Protein AF-A0A8B3LGA4-F1 (afdb_monomer_lite)

Sequence (106 aa):
IRTMHLCEVAADFALSVLKPGGHFLAKTFQGGAENELLSMLKKNFRSVHHVKPPASRDESVELYLLAKDFKGREAGPPSGGSERPVDVPKASSARSHSEGPGDADD

pLDDT: mean 78.78, std 17.83, range [45.59, 98.62]

Structure (mmCIF, N/CA/C/O backbone):
data_AF-A0A8B3LGA4-F1
#
_entry.id   AF-A0A8B3LGA4-F1
#
loop_
_atom_site.group_PDB
_atom_site.id
_atom_site.type_symbol
_atom_site.label_atom_id
_atom_site.label_alt_id
_atom_site.label_comp_id
_atom_site.label_asym_id
_atom_site.label_entity_id
_atom_site.label_seq_id
_atom_site.pdbx_PDB_ins_code
_atom_site.Cartn_x
_atom_site.Cartn_y
_atom_site.Cartn_z
_atom_site.occupancy
_atom_site.B_iso_or_equiv
_atom_site.auth_seq_id
_atom_site.auth_comp_id
_atom_site.auth_asym_id
_atom_site.auth_atom_id
_atom_site.pdbx_PDB_model_num
ATOM 1 N N . ILE A 1 1 ? 1.330 7.873 -16.827 1.00 56.59 1 ILE A N 1
ATOM 2 C CA . ILE A 1 1 ? 0.118 8.599 -16.364 1.00 56.59 1 ILE A CA 1
ATOM 3 C C . ILE A 1 1 ? -1.057 7.660 -16.019 1.00 56.59 1 ILE A C 1
ATOM 5 O O . ILE A 1 1 ? -1.786 7.976 -15.098 1.00 56.59 1 ILE A O 1
ATOM 9 N N . ARG A 1 2 ? -1.229 6.470 -16.629 1.00 62.94 2 ARG A N 1
ATOM 10 C CA . ARG A 1 2 ? -2.406 5.606 -16.350 1.00 62.94 2 ARG A CA 1
ATOM 11 C C . ARG A 1 2 ? -2.326 4.713 -15.094 1.00 62.94 2 ARG A C 1
ATOM 13 O O . ARG A 1 2 ? -3.354 4.430 -14.494 1.00 62.94 2 ARG A O 1
ATOM 20 N N . THR A 1 3 ? -1.135 4.264 -14.694 1.00 75.31 3 THR A N 1
ATOM 21 C CA . THR A 1 3 ? -0.988 3.250 -13.626 1.00 75.31 3 THR A CA 1
ATOM 22 C C . THR A 1 3 ? -1.194 3.801 -12.212 1.00 75.31 3 THR A C 1
ATOM 24 O O . THR A 1 3 ? -1.767 3.109 -11.377 1.00 75.31 3 THR A O 1
ATOM 27 N N . MET A 1 4 ? -0.773 5.042 -11.940 1.00 85.38 4 MET A N 1
ATOM 28 C CA . MET A 1 4 ? -0.901 5.634 -10.597 1.00 85.38 4 MET A CA 1
ATOM 29 C C . MET A 1 4 ? -2.353 5.903 -10.220 1.00 85.38 4 MET A C 1
ATOM 31 O O . MET A 1 4 ? -2.779 5.484 -9.150 1.00 85.38 4 MET A O 1
ATOM 35 N N . HIS A 1 5 ? -3.136 6.460 -11.145 1.00 87.31 5 HIS A N 1
ATOM 36 C CA . HIS A 1 5 ? -4.560 6.690 -10.919 1.00 87.31 5 HIS A CA 1
ATOM 37 C C . HIS A 1 5 ? -5.319 5.393 -10.591 1.00 87.31 5 HIS A C 1
ATOM 39 O O . HIS A 1 5 ? -6.176 5.369 -9.716 1.00 87.31 5 HIS A O 1
ATOM 45 N N . LEU A 1 6 ? -4.961 4.275 -11.234 1.00 90.12 6 LEU A N 1
ATOM 46 C CA . LEU A 1 6 ? -5.546 2.976 -10.896 1.00 90.12 6 LEU A CA 1
ATOM 47 C C . LEU A 1 6 ? -5.203 2.546 -9.461 1.00 90.12 6 LEU A C 1
ATOM 49 O O . LEU A 1 6 ? -6.050 1.983 -8.775 1.00 90.12 6 LEU A O 1
ATOM 53 N N . CYS A 1 7 ? -3.978 2.812 -9.004 1.00 91.69 7 CYS A N 1
ATOM 54 C CA . CYS A 1 7 ? -3.560 2.493 -7.640 1.00 91.69 7 CYS A CA 1
ATOM 55 C C . CYS A 1 7 ? -4.274 3.369 -6.601 1.00 91.69 7 CYS A C 1
ATOM 57 O O . CYS A 1 7 ? -4.642 2.858 -5.548 1.00 91.69 7 CYS A O 1
ATOM 59 N N . GLU A 1 8 ? -4.499 4.649 -6.904 1.00 91.81 8 GLU A N 1
ATOM 60 C CA . GLU A 1 8 ? -5.279 5.575 -6.069 1.00 91.81 8 GLU A CA 1
ATOM 61 C C . GLU A 1 8 ? -6.725 5.101 -5.927 1.00 91.81 8 GLU A C 1
ATOM 63 O O . GLU A 1 8 ? -7.177 4.859 -4.812 1.00 91.81 8 GLU A O 1
ATOM 68 N N . VAL A 1 9 ? -7.406 4.839 -7.048 1.00 94.06 9 VAL A N 1
ATOM 69 C CA . VAL A 1 9 ? -8.790 4.338 -7.047 1.00 94.06 9 VAL A CA 1
ATOM 70 C C . VAL A 1 9 ? -8.897 2.997 -6.314 1.00 94.06 9 VAL A C 1
ATOM 72 O O . VAL A 1 9 ? -9.840 2.767 -5.557 1.00 94.06 9 VAL A O 1
ATOM 75 N N . ALA A 1 10 ? -7.923 2.102 -6.499 1.00 95.62 10 ALA A N 1
ATOM 76 C CA . ALA A 1 10 ? -7.889 0.829 -5.786 1.00 95.62 10 ALA A CA 1
ATOM 77 C C . ALA A 1 10 ? -7.678 1.013 -4.274 1.00 95.62 10 ALA A C 1
ATOM 79 O O . ALA A 1 10 ? -8.281 0.287 -3.481 1.00 95.6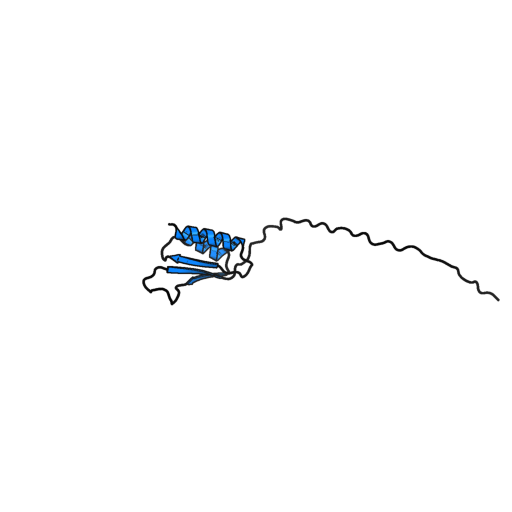2 10 ALA A O 1
ATOM 80 N N . ALA A 1 11 ? -6.844 1.972 -3.866 1.00 95.75 11 ALA A N 1
ATOM 81 C CA . ALA A 1 11 ? -6.626 2.280 -2.461 1.00 95.75 11 ALA A CA 1
ATOM 82 C C . ALA A 1 11 ? -7.874 2.915 -1.829 1.00 95.75 11 ALA A C 1
ATOM 84 O O . ALA A 1 11 ? -8.283 2.464 -0.762 1.00 95.75 11 ALA A O 1
ATOM 85 N N . ASP A 1 12 ? -8.538 3.857 -2.502 1.00 95.69 12 ASP A N 1
ATOM 86 C CA . ASP A 1 12 ? -9.816 4.430 -2.052 1.00 95.69 12 ASP A CA 1
ATOM 87 C C . ASP A 1 12 ? -10.881 3.348 -1.859 1.00 95.69 12 ASP A C 1
ATOM 89 O O . ASP A 1 12 ? -11.550 3.281 -0.822 1.00 95.69 12 ASP A O 1
ATOM 93 N N . PHE A 1 13 ? -10.990 2.432 -2.826 1.00 97.00 13 PHE A N 1
ATOM 94 C CA . PHE A 1 13 ? -11.875 1.284 -2.702 1.00 97.00 13 PHE A CA 1
ATOM 95 C C . PHE A 1 13 ? -11.514 0.436 -1.479 1.00 97.00 13 PHE A C 1
ATOM 97 O O . PHE A 1 13 ? -12.393 0.131 -0.671 1.00 97.00 13 PHE A O 1
ATOM 104 N N . ALA A 1 14 ? -10.231 0.115 -1.285 1.00 97.56 14 ALA A N 1
ATOM 105 C CA . ALA A 1 14 ? -9.765 -0.660 -0.140 1.00 97.56 14 ALA A CA 1
ATOM 106 C C . ALA A 1 14 ? -10.124 0.004 1.201 1.00 97.56 14 ALA A C 1
ATOM 108 O O . ALA A 1 14 ? -10.603 -0.682 2.103 1.00 97.56 14 ALA A O 1
ATOM 109 N N . LEU A 1 15 ? -9.981 1.327 1.328 1.00 96.25 15 LEU A N 1
ATOM 110 C CA . LEU A 1 15 ? -10.379 2.067 2.534 1.00 96.25 15 LEU A CA 1
ATOM 111 C C . LEU A 1 15 ? -11.888 1.981 2.822 1.00 96.25 15 LEU A C 1
ATOM 113 O O . LEU A 1 15 ? -12.299 2.054 3.982 1.00 96.25 15 LEU A O 1
ATOM 117 N N . SER A 1 16 ? -12.714 1.806 1.787 1.00 96.12 16 SER A N 1
ATOM 118 C CA . SER A 1 16 ? -14.168 1.683 1.933 1.00 96.12 16 SER A CA 1
ATOM 119 C C . SER A 1 16 ? -14.635 0.276 2.332 1.00 96.12 16 SER A C 1
ATOM 121 O O . SER A 1 16 ? -15.661 0.149 3.005 1.00 96.12 16 SER A O 1
ATOM 123 N N . VAL A 1 17 ? -13.884 -0.772 1.962 1.00 96.75 17 VAL A N 1
ATOM 124 C CA . VAL A 1 17 ? -14.317 -2.177 2.115 1.00 96.75 17 VAL A CA 1
ATOM 125 C C . VAL A 1 17 ? -13.508 -3.002 3.112 1.00 96.75 17 VAL A C 1
ATOM 127 O O . VAL A 1 17 ? -14.005 -4.019 3.600 1.00 96.75 17 VAL A O 1
ATOM 130 N N . LEU A 1 18 ? -12.267 -2.615 3.422 1.00 97.75 18 LEU A N 1
ATOM 131 C CA . LEU A 1 18 ? -11.437 -3.383 4.344 1.00 97.75 18 LEU A CA 1
ATOM 132 C C . LEU A 1 18 ? -12.005 -3.325 5.765 1.00 97.75 18 LEU A C 1
ATOM 134 O O . LEU A 1 18 ? -12.333 -2.269 6.307 1.00 97.75 18 LEU A O 1
ATOM 138 N N . LYS A 1 19 ? -12.052 -4.491 6.411 1.00 97.38 19 LYS A N 1
ATOM 139 C CA . LYS A 1 19 ? -12.230 -4.577 7.863 1.00 97.38 19 LYS A CA 1
ATOM 140 C C . LYS A 1 19 ? -10.948 -4.106 8.566 1.00 97.38 19 LYS A C 1
ATOM 142 O O . LYS A 1 19 ? -9.865 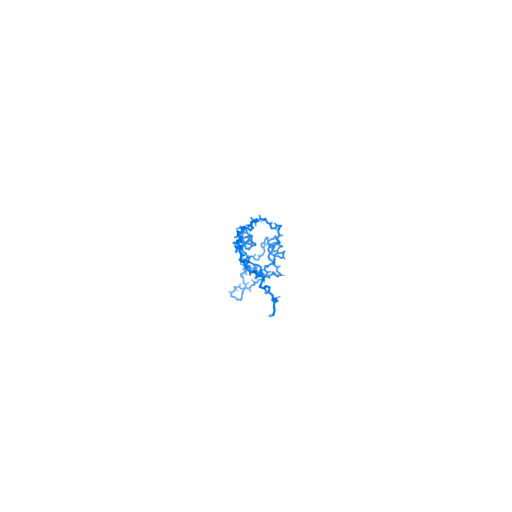-4.245 7.985 1.00 97.38 19 LYS A O 1
ATOM 147 N N . PRO A 1 20 ? -11.030 -3.592 9.809 1.00 97.88 20 PRO A N 1
ATOM 148 C CA . PRO A 1 20 ? -9.840 -3.341 10.618 1.00 97.88 20 PRO A CA 1
ATOM 149 C C . PRO A 1 20 ? -8.922 -4.573 10.652 1.00 97.88 20 PRO A C 1
ATOM 151 O O . PRO A 1 20 ? -9.397 -5.702 10.764 1.00 97.88 20 PRO A O 1
ATOM 154 N N . GLY A 1 21 ? -7.615 -4.358 10.507 1.00 97.81 21 GLY A N 1
ATOM 155 C CA . GLY A 1 21 ? -6.607 -5.411 10.341 1.00 97.81 21 GLY A CA 1
ATOM 156 C C . GLY A 1 21 ? -6.380 -5.867 8.893 1.00 97.81 21 GLY A C 1
ATOM 157 O O . GLY A 1 21 ? -5.398 -6.550 8.632 1.00 97.81 21 GLY A O 1
ATOM 158 N N . GLY A 1 22 ? -7.217 -5.457 7.934 1.00 98.25 22 GLY A N 1
ATOM 159 C CA . GLY A 1 22 ? -7.056 -5.788 6.514 1.00 98.25 22 GLY A CA 1
ATOM 160 C C . GLY A 1 22 ? -5.770 -5.240 5.882 1.00 98.25 22 GLY A C 1
ATOM 161 O O . GLY A 1 22 ? -5.089 -4.386 6.455 1.00 98.25 22 GLY A O 1
ATOM 162 N N . HIS A 1 23 ? -5.408 -5.730 4.697 1.00 98.50 23 HIS A N 1
ATOM 163 C CA . HIS A 1 23 ? -4.182 -5.338 3.988 1.00 98.50 23 HIS A CA 1
ATOM 164 C C . HIS A 1 23 ? -4.487 -4.906 2.555 1.00 98.50 23 HIS A C 1
ATOM 166 O O . HIS A 1 23 ? -5.450 -5.375 1.951 1.00 98.50 23 HIS A O 1
ATOM 172 N N . PHE A 1 24 ? -3.635 -4.041 2.012 1.00 98.06 24 PHE A N 1
ATOM 173 C CA . PHE A 1 24 ? -3.684 -3.595 0.625 1.00 98.06 24 PHE A CA 1
ATOM 174 C C . PHE A 1 24 ? -2.315 -3.785 -0.031 1.00 98.06 24 PHE A C 1
ATOM 176 O O . PHE A 1 24 ? -1.284 -3.463 0.560 1.00 98.06 24 PHE A O 1
ATOM 183 N N . LEU A 1 25 ? -2.308 -4.315 -1.252 1.00 96.69 25 LEU A N 1
ATOM 184 C CA . LEU A 1 25 ? -1.106 -4.528 -2.050 1.00 96.69 25 LEU A CA 1
ATOM 185 C C . LEU A 1 25 ? -1.377 -4.054 -3.477 1.00 96.69 25 LEU A C 1
ATOM 187 O O . LEU A 1 25 ? -2.309 -4.539 -4.114 1.00 96.69 25 LEU A O 1
ATOM 191 N N . ALA A 1 26 ? -0.545 -3.150 -3.987 1.00 93.50 26 ALA A N 1
ATOM 192 C CA . ALA A 1 26 ? -0.639 -2.669 -5.362 1.00 93.50 26 ALA A CA 1
ATOM 193 C C . ALA A 1 26 ? 0.727 -2.667 -6.041 1.00 93.50 26 ALA A C 1
ATOM 195 O O . ALA A 1 26 ? 1.735 -2.323 -5.427 1.00 93.50 26 ALA A O 1
ATOM 196 N N . LYS A 1 27 ? 0.746 -3.040 -7.321 1.00 89.81 27 LYS A N 1
ATOM 197 C CA . LYS A 1 27 ? 1.929 -2.961 -8.177 1.00 89.81 27 LYS A CA 1
ATOM 198 C C . LYS A 1 27 ? 2.101 -1.528 -8.680 1.00 89.81 27 LYS A C 1
ATOM 200 O O . LYS A 1 27 ? 1.197 -0.989 -9.314 1.00 89.81 27 LYS A O 1
ATOM 205 N N . THR A 1 28 ? 3.265 -0.945 -8.443 1.00 84.56 28 THR A N 1
ATOM 206 C CA . THR A 1 28 ? 3.668 0.388 -8.894 1.00 84.56 28 THR A CA 1
ATOM 207 C C . THR A 1 28 ? 4.956 0.315 -9.723 1.00 84.56 28 THR A C 1
ATOM 209 O O . THR A 1 28 ? 5.571 -0.744 -9.876 1.00 84.56 28 THR A O 1
ATOM 212 N N . PHE A 1 29 ? 5.348 1.440 -10.319 1.00 77.50 29 PHE A N 1
ATOM 213 C CA . PHE A 1 29 ? 6.603 1.567 -11.057 1.00 77.50 29 PHE A CA 1
ATOM 214 C C . PHE A 1 29 ? 7.491 2.606 -10.374 1.00 77.50 29 PHE A C 1
ATOM 216 O O . PHE A 1 29 ? 7.019 3.677 -9.990 1.00 77.50 29 PHE A O 1
ATOM 223 N N . GLN A 1 30 ? 8.772 2.282 -10.236 1.00 67.88 30 GLN A N 1
ATOM 224 C CA . GLN A 1 30 ? 9.783 3.118 -9.600 1.00 67.88 30 GLN A CA 1
ATOM 225 C C . GLN A 1 30 ? 9.873 4.483 -10.316 1.00 67.88 30 GLN A C 1
ATOM 227 O O . GLN A 1 30 ? 10.081 4.533 -11.526 1.00 67.88 30 GLN A O 1
ATOM 232 N N . GLY A 1 31 ? 9.692 5.588 -9.578 1.00 67.50 31 GLY A N 1
ATOM 233 C CA . GLY A 1 31 ? 9.836 6.959 -10.100 1.00 67.50 31 GLY A CA 1
ATOM 234 C C . GLY A 1 31 ? 8.545 7.697 -10.499 1.00 67.50 31 GLY A C 1
ATOM 235 O O . GLY A 1 31 ? 8.629 8.782 -11.070 1.00 67.50 31 GLY A O 1
ATOM 236 N N . GLY A 1 32 ? 7.356 7.153 -10.214 1.00 63.31 32 GLY A N 1
ATOM 237 C CA . GLY A 1 32 ? 6.073 7.850 -10.400 1.00 63.31 32 GLY A CA 1
ATOM 238 C C . GLY A 1 32 ? 5.623 8.632 -9.159 1.00 63.31 32 GLY A C 1
ATOM 239 O O . GLY A 1 32 ? 5.973 8.265 -8.044 1.00 63.31 32 GLY A O 1
ATOM 240 N N . ALA A 1 33 ? 4.840 9.701 -9.345 1.00 63.34 33 ALA A N 1
ATOM 241 C CA . ALA A 1 33 ? 4.274 10.538 -8.280 1.00 63.34 33 ALA A CA 1
ATOM 242 C C . ALA A 1 33 ? 3.339 9.741 -7.347 1.00 63.34 33 ALA A C 1
ATOM 244 O O . ALA A 1 33 ? 2.128 9.735 -7.513 1.00 63.34 33 ALA A O 1
ATOM 245 N N . GLU A 1 34 ? 3.915 9.044 -6.373 1.00 77.00 34 GLU A N 1
ATOM 246 C CA . GLU A 1 34 ? 3.207 8.196 -5.407 1.00 77.00 34 GLU A CA 1
ATOM 247 C C . GLU A 1 34 ? 3.123 8.820 -4.015 1.00 77.00 34 GLU A C 1
ATOM 249 O O . GLU A 1 34 ? 2.626 8.189 -3.090 1.00 77.00 34 GLU A O 1
ATOM 254 N N . ASN A 1 35 ? 3.599 10.055 -3.846 1.00 85.81 35 ASN A N 1
ATOM 255 C CA . ASN A 1 35 ? 3.642 10.719 -2.543 1.00 85.81 35 ASN A CA 1
ATOM 256 C C . ASN A 1 35 ? 2.251 10.856 -1.913 1.00 85.81 35 ASN A C 1
ATOM 258 O O . ASN A 1 35 ? 2.105 10.642 -0.708 1.00 85.81 35 ASN A O 1
ATOM 262 N N . GLU A 1 36 ? 1.234 11.173 -2.713 1.00 88.44 36 GLU A N 1
ATOM 263 C CA . GLU A 1 36 ? -0.152 11.284 -2.248 1.00 88.44 36 GLU A CA 1
ATOM 264 C C . GLU A 1 36 ? -0.701 9.916 -1.831 1.00 88.44 36 GLU A C 1
ATOM 266 O O . GLU A 1 36 ? -1.167 9.758 -0.700 1.00 88.44 36 GLU A O 1
ATOM 271 N N . LEU A 1 37 ? -0.525 8.898 -2.680 1.00 91.31 37 LEU A N 1
ATOM 272 C CA . LEU A 1 37 ? -0.885 7.513 -2.376 1.00 91.31 37 LEU A CA 1
ATOM 273 C C . LEU A 1 37 ? -0.174 7.001 -1.111 1.00 91.31 37 LEU A C 1
ATOM 275 O O . LEU A 1 37 ? -0.816 6.474 -0.206 1.00 91.31 37 LEU A O 1
ATOM 279 N N . LEU A 1 38 ? 1.140 7.196 -0.993 1.00 92.44 38 LEU A N 1
ATOM 280 C CA . LEU A 1 38 ? 1.926 6.818 0.183 1.00 92.44 38 LEU A CA 1
ATOM 281 C C . LEU A 1 38 ? 1.440 7.522 1.448 1.00 92.44 38 LEU A C 1
ATOM 283 O O . LEU A 1 38 ? 1.340 6.889 2.499 1.00 92.44 38 LEU A O 1
ATOM 287 N N . SER A 1 39 ? 1.144 8.818 1.362 1.00 93.50 39 SER A N 1
ATOM 288 C CA . SER A 1 39 ? 0.642 9.600 2.495 1.00 93.50 39 SER A CA 1
ATOM 289 C C . SER A 1 39 ? -0.723 9.087 2.946 1.00 93.50 39 SER A C 1
ATOM 291 O O . SER A 1 39 ? -0.935 8.849 4.139 1.00 93.50 39 SER A O 1
ATOM 293 N N . MET A 1 40 ? -1.617 8.822 1.992 1.00 94.44 40 MET A N 1
ATOM 294 C CA . MET A 1 40 ? -2.921 8.224 2.252 1.00 94.44 40 MET A CA 1
ATOM 295 C C . MET A 1 40 ? -2.791 6.842 2.907 1.00 94.44 40 MET A C 1
ATOM 297 O O . MET A 1 40 ? -3.430 6.581 3.930 1.00 94.44 40 MET A O 1
ATOM 301 N N . LEU A 1 41 ? -1.935 5.965 2.378 1.00 96.12 41 LEU A N 1
ATOM 302 C CA . LEU A 1 41 ? -1.716 4.635 2.945 1.00 96.12 41 LEU A CA 1
ATOM 303 C C . LEU A 1 41 ? -1.115 4.721 4.360 1.00 96.12 41 LEU A C 1
ATOM 305 O O . LEU A 1 41 ? -1.610 4.066 5.274 1.00 96.12 41 LEU A O 1
ATOM 309 N N . LYS A 1 42 ? -0.115 5.578 4.604 1.00 96.31 42 LYS A N 1
ATOM 310 C CA . LYS A 1 42 ? 0.498 5.746 5.940 1.00 96.31 42 LYS A CA 1
ATOM 311 C C . LYS A 1 42 ? -0.487 6.277 6.985 1.00 96.31 42 LYS A C 1
ATOM 313 O O . LYS A 1 42 ? -0.428 5.880 8.152 1.00 96.31 42 LYS A O 1
ATOM 318 N N . LYS A 1 43 ? -1.425 7.139 6.580 1.00 96.88 43 LYS A N 1
ATOM 319 C CA . LYS A 1 43 ? -2.491 7.625 7.466 1.00 96.88 43 LYS A CA 1
ATOM 320 C C . LYS A 1 43 ? -3.392 6.476 7.927 1.00 96.88 43 LYS A C 1
ATOM 322 O O . LYS A 1 43 ? -3.673 6.361 9.120 1.00 96.88 43 LYS A O 1
ATOM 327 N N . ASN A 1 44 ? -3.775 5.593 7.010 1.00 97.75 44 ASN A N 1
ATOM 328 C CA . ASN A 1 44 ? -4.831 4.602 7.223 1.00 97.75 44 ASN A CA 1
ATOM 329 C C . ASN A 1 44 ? -4.349 3.208 7.667 1.00 97.75 44 ASN A C 1
ATOM 331 O O . ASN A 1 44 ? -5.119 2.451 8.253 1.00 97.75 44 ASN A O 1
ATOM 335 N N . PHE A 1 45 ? -3.087 2.859 7.429 1.00 98.38 45 PHE A N 1
ATOM 336 C CA . PHE A 1 45 ? -2.501 1.555 7.758 1.00 98.38 45 PHE A CA 1
ATOM 337 C C . PHE A 1 45 ? -1.429 1.694 8.849 1.00 98.38 45 PHE A C 1
ATOM 339 O O . PHE A 1 45 ? -0.927 2.796 9.093 1.00 98.38 45 PHE A O 1
ATOM 346 N N . ARG A 1 46 ? -1.087 0.608 9.559 1.00 98.38 46 ARG A N 1
ATOM 347 C CA . ARG A 1 46 ? -0.019 0.646 10.582 1.00 98.38 46 ARG A CA 1
ATOM 348 C C . ARG A 1 46 ? 1.370 0.725 9.964 1.00 98.38 46 ARG A C 1
ATOM 350 O O . ARG A 1 46 ? 2.233 1.395 10.518 1.00 98.38 46 ARG A O 1
ATOM 357 N N . SER A 1 47 ? 1.597 0.051 8.839 1.00 97.94 47 SER A N 1
ATOM 358 C CA . SER A 1 47 ? 2.876 0.120 8.127 1.00 97.94 47 SER A CA 1
ATOM 359 C C . SER A 1 47 ? 2.686 0.045 6.617 1.00 97.94 47 SER A C 1
ATOM 361 O O . SER A 1 47 ? 1.722 -0.546 6.137 1.00 97.94 47 SER A O 1
ATOM 363 N N . VAL A 1 48 ? 3.601 0.668 5.872 1.00 96.50 48 VAL A N 1
ATOM 364 C CA . VAL A 1 48 ? 3.609 0.678 4.405 1.00 96.50 48 VAL A CA 1
ATOM 365 C C . VAL A 1 48 ? 5.029 0.397 3.936 1.00 96.50 48 VAL A C 1
ATOM 367 O O . VAL A 1 48 ? 5.958 1.059 4.397 1.00 96.50 48 VAL A O 1
ATOM 370 N N . HIS A 1 49 ? 5.188 -0.575 3.040 1.00 93.88 49 HIS A N 1
ATOM 371 C CA . HIS A 1 49 ? 6.483 -1.054 2.559 1.00 93.88 49 HIS A CA 1
ATOM 372 C C . HIS A 1 49 ? 6.534 -1.045 1.040 1.00 93.88 49 HIS A C 1
ATOM 374 O O . HIS A 1 49 ? 5.604 -1.509 0.382 1.00 93.88 49 HIS A O 1
ATOM 380 N N . HIS A 1 50 ? 7.658 -0.598 0.499 1.00 91.81 50 HIS A N 1
ATOM 381 C CA . HIS A 1 50 ? 8.045 -0.877 -0.876 1.00 91.81 50 HIS A CA 1
ATOM 382 C C . HIS A 1 50 ? 8.625 -2.289 -0.955 1.00 91.81 50 HIS A C 1
ATOM 384 O O . HIS A 1 50 ? 9.553 -2.626 -0.224 1.00 91.81 50 HIS A O 1
ATOM 390 N N . VAL A 1 51 ? 8.076 -3.126 -1.830 1.00 91.94 51 VAL A N 1
ATOM 391 C CA . VAL A 1 51 ? 8.463 -4.529 -1.987 1.00 91.94 51 VAL A CA 1
ATOM 392 C C . VAL A 1 51 ? 8.897 -4.781 -3.426 1.00 91.94 51 VAL A C 1
ATOM 394 O O . VAL A 1 51 ? 8.112 -4.622 -4.360 1.00 91.94 51 VAL A O 1
ATOM 397 N N . LYS A 1 52 ? 10.147 -5.211 -3.602 1.00 89.31 52 LYS A N 1
ATOM 398 C CA . LYS A 1 52 ? 10.674 -5.760 -4.855 1.00 89.31 52 LYS A CA 1
ATOM 399 C C . LYS A 1 52 ? 10.627 -7.292 -4.755 1.00 89.31 52 LYS A C 1
ATOM 401 O O . LYS A 1 52 ? 11.354 -7.850 -3.936 1.00 89.31 52 LYS A O 1
ATOM 406 N N . PRO A 1 53 ? 9.757 -7.991 -5.506 1.00 86.06 53 PRO A N 1
ATOM 407 C CA . PRO A 1 53 ? 9.686 -9.447 -5.436 1.00 86.06 53 PRO A CA 1
ATOM 408 C C . PRO A 1 53 ? 10.989 -10.109 -5.910 1.00 86.06 53 PRO A C 1
ATOM 410 O O . PRO A 1 53 ? 11.548 -9.650 -6.906 1.00 86.06 53 PRO A O 1
ATOM 413 N N . PRO A 1 54 ? 11.420 -11.232 -5.303 1.00 84.88 54 PRO A N 1
ATOM 414 C CA . PRO A 1 54 ? 12.594 -11.986 -5.764 1.00 84.88 54 PRO A CA 1
ATOM 415 C C . PRO A 1 54 ? 12.479 -12.508 -7.203 1.00 84.88 54 PRO A C 1
ATOM 417 O O . PRO A 1 54 ? 13.481 -12.736 -7.864 1.00 84.88 54 PRO A O 1
ATOM 420 N N . ALA A 1 55 ? 11.251 -12.707 -7.692 1.00 85.12 55 ALA A N 1
ATOM 421 C CA . ALA A 1 55 ? 10.985 -13.157 -9.057 1.00 85.12 55 ALA A CA 1
ATOM 422 C C . ALA A 1 55 ? 11.029 -12.023 -10.102 1.00 85.12 55 ALA A C 1
ATOM 424 O O . ALA A 1 55 ? 10.926 -12.286 -11.300 1.00 85.12 55 ALA A O 1
ATOM 425 N N . SER A 1 56 ? 11.136 -10.761 -9.675 1.00 82.38 56 SER A N 1
ATOM 426 C CA . SER A 1 56 ? 11.257 -9.632 -10.597 1.00 82.38 56 SER A CA 1
ATOM 427 C C . SER A 1 56 ? 12.662 -9.590 -11.191 1.00 82.38 56 SER A C 1
ATOM 429 O O . SER A 1 56 ? 13.636 -9.707 -10.459 1.00 82.38 56 SER A O 1
ATOM 431 N N . ARG A 1 57 ? 12.775 -9.345 -12.503 1.00 83.44 57 ARG A N 1
ATOM 432 C CA . ARG A 1 57 ? 14.074 -9.063 -13.138 1.00 83.44 57 ARG A CA 1
ATOM 433 C C . ARG A 1 57 ? 14.724 -7.836 -12.485 1.00 83.44 57 ARG A C 1
ATOM 435 O O . ARG A 1 57 ? 14.011 -6.875 -12.168 1.00 83.44 57 ARG A O 1
ATOM 442 N N . ASP A 1 58 ? 16.046 -7.852 -12.342 1.00 77.31 58 ASP A N 1
ATOM 443 C CA . ASP A 1 58 ? 16.815 -6.774 -11.698 1.00 77.31 58 ASP A CA 1
ATOM 444 C C . ASP A 1 58 ? 16.607 -5.423 -12.393 1.00 77.31 58 ASP A C 1
ATOM 446 O O . ASP A 1 58 ? 16.392 -4.398 -11.755 1.00 77.31 58 ASP A O 1
ATOM 450 N N . GLU A 1 59 ? 16.554 -5.453 -13.720 1.00 80.38 59 GLU A N 1
ATOM 451 C CA . GLU A 1 59 ? 16.317 -4.312 -14.609 1.00 80.38 59 GLU A CA 1
ATOM 452 C C . GLU A 1 59 ? 14.847 -3.862 -14.692 1.00 80.38 59 GLU A C 1
ATOM 454 O O . GLU A 1 59 ? 14.523 -2.863 -15.334 1.00 80.38 59 GLU A O 1
ATOM 459 N N . SER A 1 60 ? 13.927 -4.571 -14.031 1.00 79.38 60 SER A N 1
ATOM 460 C CA . SER A 1 60 ? 12.532 -4.143 -13.964 1.00 79.38 60 SER A CA 1
ATOM 461 C C . SER A 1 60 ? 12.372 -2.968 -13.002 1.00 79.38 60 SER A C 1
ATOM 463 O O . SER A 1 60 ? 12.832 -3.002 -11.865 1.00 79.38 60 SER A O 1
ATOM 465 N N . VAL A 1 61 ? 11.601 -1.967 -13.405 1.00 75.81 61 VAL A N 1
ATOM 466 C CA . VAL A 1 61 ? 11.163 -0.871 -12.525 1.00 75.81 61 VAL A CA 1
ATOM 467 C C . VAL A 1 61 ? 9.925 -1.237 -11.696 1.00 75.81 61 VAL A C 1
ATOM 469 O O . VAL A 1 61 ? 9.364 -0.391 -11.007 1.00 75.81 61 VAL A O 1
ATOM 472 N N . GLU A 1 62 ? 9.458 -2.487 -11.760 1.00 78.88 62 GLU A N 1
ATOM 473 C CA . GLU A 1 62 ? 8.282 -2.936 -11.015 1.00 78.88 62 GLU A CA 1
ATOM 474 C C . GLU A 1 62 ? 8.575 -3.088 -9.524 1.00 78.88 62 GLU A C 1
ATOM 476 O O . GLU A 1 62 ? 9.483 -3.825 -9.117 1.00 78.88 62 GLU A O 1
ATOM 481 N N . LEU A 1 63 ? 7.741 -2.422 -8.735 1.00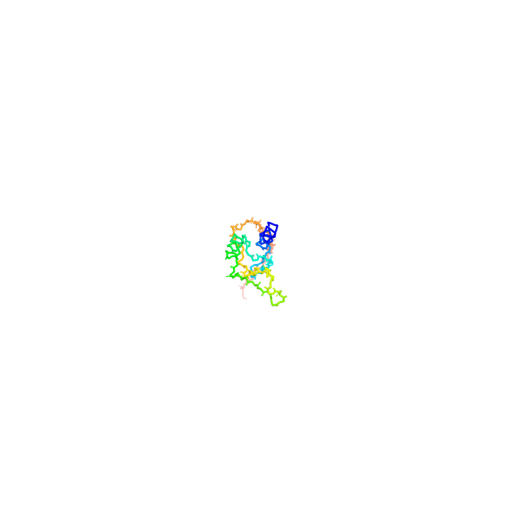 85.56 63 LEU A N 1
ATOM 482 C CA . LEU A 1 63 ? 7.734 -2.392 -7.282 1.00 85.56 63 LEU A CA 1
ATOM 483 C C . LEU A 1 63 ? 6.302 -2.615 -6.793 1.00 85.56 63 LEU A C 1
ATOM 485 O O . LEU A 1 63 ? 5.347 -2.512 -7.555 1.00 85.56 63 LEU A O 1
ATOM 489 N N . TYR A 1 64 ? 6.139 -2.960 -5.525 1.00 90.50 64 TYR A N 1
ATOM 490 C CA . TYR A 1 64 ? 4.827 -3.094 -4.908 1.00 90.50 64 TYR A CA 1
ATOM 491 C C . TYR A 1 64 ? 4.753 -2.228 -3.661 1.00 90.50 64 TYR A C 1
ATOM 493 O O . TYR A 1 64 ? 5.701 -2.183 -2.882 1.00 90.50 64 TYR A O 1
ATOM 501 N N . LEU A 1 65 ? 3.611 -1.587 -3.442 1.00 93.12 65 LEU A N 1
ATOM 502 C CA . LEU A 1 65 ? 3.271 -0.945 -2.181 1.00 93.12 65 LEU A CA 1
ATOM 503 C C . LEU A 1 65 ? 2.423 -1.901 -1.354 1.00 93.12 65 LEU A C 1
ATOM 505 O O . LEU A 1 65 ? 1.295 -2.215 -1.726 1.00 93.12 65 LEU A O 1
ATOM 509 N N . LEU A 1 66 ? 2.974 -2.352 -0.231 1.00 96.25 66 LEU A N 1
ATOM 510 C CA . LEU A 1 66 ? 2.305 -3.207 0.739 1.00 96.25 66 LEU A CA 1
ATOM 511 C C . LEU A 1 66 ? 1.920 -2.390 1.971 1.00 96.25 66 LEU A C 1
ATOM 513 O O . LEU A 1 66 ? 2.775 -2.071 2.795 1.00 96.25 66 LEU A O 1
ATOM 517 N N . ALA A 1 67 ? 0.632 -2.096 2.116 1.00 98.12 67 ALA A N 1
ATOM 518 C CA . ALA A 1 67 ? 0.063 -1.450 3.289 1.00 98.12 67 ALA A CA 1
ATOM 519 C C . ALA A 1 67 ? -0.581 -2.498 4.212 1.00 98.12 67 ALA A C 1
ATOM 521 O O . ALA A 1 67 ? -1.480 -3.242 3.810 1.00 98.12 67 ALA A O 1
ATOM 522 N N . LYS A 1 68 ? -0.098 -2.578 5.453 1.00 98.62 68 LYS A N 1
ATOM 523 C CA . LYS A 1 68 ? -0.480 -3.595 6.440 1.00 98.62 68 LYS A CA 1
ATOM 524 C C . LYS A 1 68 ? -1.281 -3.009 7.588 1.00 98.62 68 LYS A C 1
ATOM 526 O O . LYS A 1 68 ? -1.035 -1.893 8.042 1.00 98.62 68 LYS A O 1
ATOM 531 N N . ASP A 1 69 ? -2.194 -3.833 8.078 1.00 98.44 69 ASP A N 1
ATOM 532 C CA . ASP A 1 69 ? -3.066 -3.584 9.217 1.00 98.44 69 ASP A CA 1
ATOM 533 C C . ASP A 1 69 ? -3.856 -2.276 9.099 1.00 98.44 69 ASP A C 1
ATOM 535 O O . ASP A 1 69 ? -3.529 -1.260 9.719 1.00 98.44 69 ASP A O 1
ATOM 539 N N . PHE A 1 70 ? -4.919 -2.300 8.297 1.00 98.44 70 PHE A N 1
ATOM 540 C CA . PHE A 1 70 ? -5.855 -1.190 8.186 1.00 98.44 70 PHE A CA 1
ATOM 541 C C . PHE A 1 70 ? -6.386 -0.816 9.575 1.00 98.44 70 PHE A C 1
ATOM 543 O O . PHE A 1 70 ? -6.867 -1.671 10.320 1.00 98.44 70 PHE A O 1
ATOM 550 N N . LYS A 1 71 ? -6.295 0.464 9.938 1.00 97.44 71 LYS A N 1
ATOM 551 C CA . LYS A 1 71 ? -6.684 0.961 11.266 1.00 97.44 71 LYS A CA 1
ATOM 552 C C . LYS A 1 71 ? -8.201 0.931 11.484 1.00 97.44 71 LYS A C 1
ATOM 554 O O . LYS A 1 71 ? -8.642 0.954 12.628 1.00 97.44 71 LYS A O 1
ATOM 559 N N . GLY A 1 72 ? -8.978 0.806 10.407 1.00 93.25 72 GLY A N 1
ATOM 560 C CA . GLY A 1 72 ? -10.424 0.985 10.419 1.00 93.25 72 GLY A CA 1
ATOM 561 C C . GLY A 1 72 ? -10.801 2.416 10.051 1.00 93.25 72 GLY A C 1
ATOM 562 O O . GLY A 1 72 ? -9.968 3.321 10.064 1.00 93.25 72 GLY A O 1
ATOM 563 N N . ARG A 1 73 ? -12.072 2.617 9.705 1.00 85.38 73 ARG A N 1
ATOM 564 C CA . ARG A 1 73 ? -12.618 3.961 9.512 1.00 85.38 73 ARG A CA 1
ATOM 565 C C . ARG A 1 73 ? -12.770 4.597 10.889 1.00 85.38 73 ARG A C 1
ATOM 567 O O . ARG A 1 73 ? -13.339 3.958 11.774 1.00 85.38 73 ARG A O 1
ATOM 574 N N . GLU A 1 74 ? -12.280 5.823 11.068 1.00 70.81 74 GLU A N 1
ATOM 575 C CA . GLU A 1 74 ? -12.713 6.624 12.212 1.00 70.81 74 GLU A CA 1
ATOM 576 C C . GLU A 1 74 ? -14.235 6.683 12.139 1.00 70.81 74 GLU A C 1
ATOM 578 O O . GLU A 1 74 ? -14.805 7.113 11.133 1.00 70.81 74 GLU A O 1
ATOM 583 N N . ALA A 1 75 ? -14.894 6.131 13.154 1.00 59.00 75 ALA A N 1
ATOM 584 C CA . ALA A 1 75 ? -16.334 6.182 13.234 1.00 59.00 75 ALA A CA 1
ATOM 585 C C . ALA A 1 75 ? -16.712 7.657 13.394 1.00 59.00 75 ALA A C 1
ATOM 587 O O . ALA A 1 75 ? -16.645 8.210 14.490 1.00 59.00 75 ALA A O 1
ATOM 588 N N . GLY A 1 76 ? -17.113 8.299 12.294 1.00 61.19 76 GLY A N 1
ATOM 589 C CA . GLY A 1 76 ? -18.029 9.427 12.390 1.00 61.19 76 GLY A CA 1
ATOM 590 C C . GLY A 1 76 ? -19.224 9.005 13.255 1.00 61.19 76 GLY A C 1
ATOM 591 O O . GLY A 1 76 ? -19.513 7.802 13.326 1.00 61.19 76 GLY A O 1
ATOM 592 N N . PRO A 1 77 ? -19.881 9.951 13.952 1.00 54.72 77 PRO A N 1
ATOM 593 C CA . PRO A 1 77 ? -20.944 9.630 14.896 1.00 54.72 77 PRO A CA 1
ATOM 594 C C . PRO A 1 77 ? -21.913 8.636 14.251 1.00 54.72 77 PRO A C 1
ATOM 596 O O . PRO A 1 77 ? -22.270 8.828 13.083 1.00 54.72 77 PRO A O 1
ATOM 599 N N . PRO A 1 78 ? -22.279 7.547 14.955 1.00 56.34 78 PRO A N 1
ATOM 600 C CA . PRO A 1 78 ? -23.112 6.508 14.379 1.00 56.34 78 PRO A CA 1
ATOM 601 C C . PRO A 1 78 ? -24.370 7.174 13.824 1.00 56.34 78 PRO A C 1
ATOM 603 O O . PRO A 1 78 ? -25.106 7.825 14.566 1.00 56.34 78 PRO A O 1
ATOM 606 N N . SER A 1 79 ? -24.603 7.054 12.514 1.00 60.47 79 SER A N 1
ATOM 607 C CA . SER A 1 79 ? -25.884 7.425 11.922 1.00 60.47 79 SER A CA 1
ATOM 608 C C . SER A 1 79 ? -26.918 6.504 12.560 1.00 60.47 79 SER A C 1
ATOM 610 O O . SER A 1 79 ? -26.983 5.319 12.230 1.00 60.47 79 S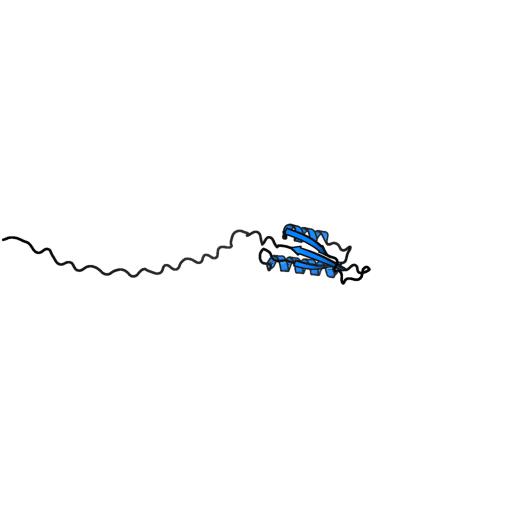ER A O 1
ATOM 612 N N . GLY A 1 80 ? -27.625 7.026 13.560 1.00 51.66 80 GLY A N 1
ATOM 613 C CA . GLY A 1 80 ? -28.531 6.274 14.4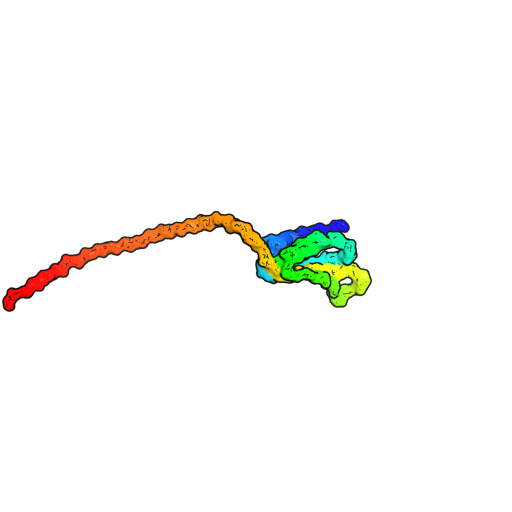08 1.00 51.66 80 GLY A CA 1
ATOM 614 C C . GLY A 1 80 ? -29.613 5.582 13.592 1.00 51.66 80 GLY A C 1
ATOM 615 O O . GLY A 1 80 ? -30.603 6.198 13.209 1.00 51.66 80 GLY A O 1
ATOM 616 N N . GLY A 1 81 ? -29.449 4.279 13.383 1.00 52.88 81 GLY A N 1
ATOM 617 C CA . GLY A 1 81 ? -30.572 3.377 13.198 1.00 52.88 81 GLY A CA 1
ATOM 618 C C . GLY A 1 81 ? -31.242 3.209 14.555 1.00 52.88 81 GLY A C 1
ATOM 619 O O . GLY A 1 81 ? -30.825 2.379 15.354 1.00 52.88 81 GLY A O 1
ATOM 620 N N . SER A 1 82 ? -32.232 4.053 14.850 1.00 52.25 82 SER A N 1
ATOM 621 C CA . SER A 1 82 ? -33.151 3.836 15.967 1.00 52.25 82 SER A CA 1
ATOM 622 C C . SER A 1 82 ? -34.018 2.619 15.644 1.00 52.25 82 SER A C 1
ATOM 624 O O . SER A 1 82 ? -35.123 2.744 15.122 1.00 52.25 82 SER A O 1
ATOM 626 N N . GLU A 1 83 ? -33.523 1.423 15.949 1.00 55.19 83 GLU A N 1
ATOM 627 C CA . GLU A 1 83 ? -34.417 0.304 16.222 1.00 55.19 83 GLU A CA 1
ATOM 628 C C . GLU A 1 83 ? -35.031 0.573 17.596 1.00 55.19 83 GLU A C 1
ATOM 630 O O . GLU A 1 83 ? -34.421 0.351 18.642 1.00 55.19 83 GLU A O 1
ATOM 635 N N . ARG A 1 84 ? -36.225 1.173 17.597 1.00 54.19 84 ARG A N 1
ATOM 636 C CA . ARG A 1 84 ? -37.034 1.266 18.812 1.00 54.19 84 ARG A CA 1
ATOM 637 C C . ARG A 1 84 ? -37.339 -0.160 19.287 1.00 54.19 84 ARG A C 1
ATOM 639 O O . ARG A 1 84 ? -37.795 -0.956 18.464 1.00 54.19 84 ARG A O 1
ATOM 646 N N . PRO A 1 85 ? -37.143 -0.489 20.575 1.00 57.03 85 PRO A N 1
ATOM 647 C CA . PRO A 1 85 ? -37.633 -1.746 21.119 1.00 57.03 85 PRO A CA 1
ATOM 648 C C . PRO A 1 85 ? -39.148 -1.814 20.912 1.00 57.03 85 PRO A C 1
ATOM 650 O O . PRO A 1 85 ? -39.872 -0.886 21.272 1.00 57.03 85 PRO A O 1
ATOM 653 N N . VAL A 1 86 ? -39.627 -2.892 20.297 1.00 61.84 86 VAL A N 1
ATOM 654 C CA . VAL A 1 86 ? -41.053 -3.215 20.294 1.00 61.84 86 VAL A CA 1
ATOM 655 C C . VAL A 1 86 ? -41.423 -3.671 21.704 1.00 61.84 86 VAL A C 1
ATOM 657 O O . VAL A 1 86 ? -41.006 -4.741 22.143 1.00 61.84 86 VAL A O 1
ATOM 660 N N . ASP A 1 87 ? -42.161 -2.839 22.439 1.00 57.56 87 ASP A N 1
ATOM 661 C CA . ASP A 1 87 ? -42.737 -3.217 2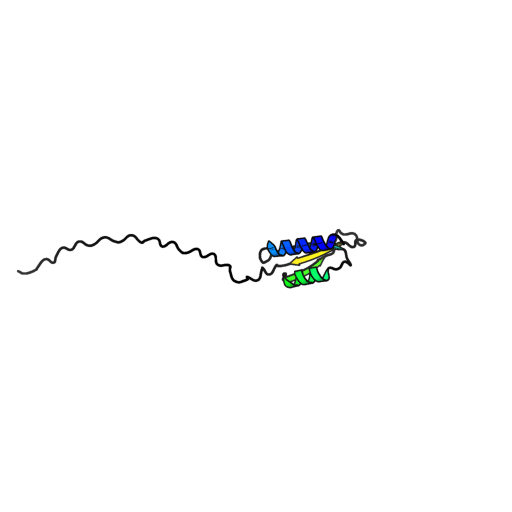3.729 1.00 57.56 87 ASP A CA 1
ATOM 662 C C . ASP A 1 87 ? -43.700 -4.393 23.523 1.00 57.56 87 ASP A C 1
ATOM 664 O O . ASP A 1 87 ? -44.808 -4.243 23.005 1.00 57.56 87 ASP A O 1
ATOM 668 N N . VAL A 1 88 ? -43.264 -5.589 23.916 1.00 58.34 88 VAL A N 1
ATOM 669 C CA . VAL A 1 88 ? -44.127 -6.768 24.009 1.00 58.34 88 VAL A CA 1
ATOM 670 C C . VAL A 1 88 ? -44.933 -6.639 25.305 1.00 58.34 88 VAL A C 1
ATOM 672 O O . VAL A 1 88 ? -44.334 -6.644 26.385 1.00 58.34 88 VAL A O 1
ATOM 675 N N . PRO A 1 89 ? -46.275 -6.535 25.263 1.00 52.66 89 PRO A N 1
ATOM 676 C CA . PRO A 1 89 ? -47.059 -6.458 26.484 1.00 52.66 89 PRO A CA 1
ATOM 677 C C . PRO A 1 89 ? -46.957 -7.781 27.252 1.00 52.66 89 PRO A C 1
ATOM 679 O O . PRO A 1 89 ? -47.265 -8.858 26.739 1.00 52.66 89 PRO A O 1
ATOM 682 N N . LYS A 1 90 ? -46.525 -7.691 28.513 1.00 57.38 90 LYS A N 1
ATOM 683 C CA . LYS A 1 90 ? -46.503 -8.810 29.459 1.00 57.38 90 LYS A CA 1
ATOM 684 C C . LYS A 1 90 ? -47.946 -9.195 29.801 1.00 57.38 90 LYS A C 1
ATOM 686 O O . LYS A 1 90 ? -48.719 -8.349 30.249 1.00 57.38 90 LYS A O 1
ATOM 691 N N . ALA A 1 91 ? -48.303 -10.463 29.598 1.00 53.72 91 ALA A N 1
ATOM 692 C CA . ALA A 1 91 ? -49.611 -10.994 29.968 1.00 53.72 91 ALA A CA 1
ATOM 693 C C . ALA A 1 91 ? -49.887 -10.766 31.467 1.00 53.72 91 ALA A C 1
ATOM 695 O O . ALA A 1 91 ? -49.074 -11.109 32.328 1.00 53.72 91 ALA A O 1
ATOM 696 N N . SER A 1 92 ? -51.031 -10.145 31.752 1.00 52.34 92 SER A N 1
ATOM 697 C CA . SER A 1 92 ? -51.505 -9.820 33.096 1.00 52.34 92 SER A CA 1
ATOM 698 C C . SER A 1 92 ? -51.956 -11.085 33.828 1.00 52.34 92 SER A C 1
ATOM 700 O O . SER A 1 92 ? -52.725 -11.881 33.289 1.00 52.34 92 SER A O 1
ATOM 702 N N . SER A 1 93 ? -51.483 -11.264 35.063 1.00 60.78 93 SER A N 1
ATOM 703 C CA . SER A 1 93 ? -51.932 -12.319 35.970 1.00 60.78 93 SER A CA 1
ATOM 704 C C . SER A 1 93 ? -53.369 -12.059 36.429 1.00 60.78 93 SER A C 1
ATOM 706 O O . SER A 1 93 ? -53.666 -10.993 36.977 1.00 60.78 93 SER A O 1
ATOM 708 N N . ALA A 1 94 ? -54.251 -13.044 36.277 1.00 52.31 94 ALA A N 1
ATOM 709 C CA . ALA A 1 94 ? -55.590 -13.003 36.847 1.00 52.31 94 ALA A CA 1
ATOM 710 C C . ALA A 1 94 ? -55.590 -13.506 38.307 1.00 52.31 94 ALA A C 1
ATOM 712 O O . ALA A 1 94 ? -55.298 -14.667 38.576 1.00 52.31 94 ALA A O 1
ATOM 713 N N . ARG A 1 95 ? -55.872 -12.565 39.222 1.00 52.12 95 ARG A N 1
ATOM 714 C CA . ARG A 1 95 ? -56.688 -12.632 40.463 1.00 52.12 95 ARG A CA 1
ATOM 715 C C . ARG A 1 95 ? -57.105 -14.037 40.947 1.00 52.12 95 ARG A C 1
ATOM 717 O O . ARG A 1 95 ? -57.820 -14.746 40.254 1.00 52.12 95 ARG A O 1
ATOM 724 N N . SER A 1 96 ? -56.588 -14.489 42.093 1.00 56.09 96 SER A N 1
ATOM 725 C CA . SER A 1 96 ? -57.168 -14.393 43.456 1.00 56.09 96 SER A CA 1
ATOM 726 C C . SER A 1 96 ? -58.458 -15.202 43.678 1.00 56.09 96 SER A C 1
ATOM 728 O O . SER A 1 96 ? -59.525 -14.804 43.219 1.00 56.09 96 SER A O 1
ATOM 730 N N . HIS A 1 97 ? -58.360 -16.283 44.458 1.00 45.59 97 HIS A N 1
ATOM 731 C CA . HIS A 1 97 ? -59.461 -16.836 45.252 1.00 45.59 97 HIS A CA 1
ATOM 732 C C . HIS A 1 97 ? -59.069 -16.739 46.727 1.00 45.59 97 HIS A C 1
ATOM 734 O O . HIS A 1 97 ? -57.967 -17.129 47.110 1.00 45.59 97 HIS A O 1
ATOM 740 N N . SER A 1 98 ? -59.965 -16.158 47.515 1.00 55.41 98 SER A N 1
ATOM 741 C CA . SER A 1 98 ? -59.891 -16.018 48.963 1.00 55.41 98 SER A CA 1
ATOM 742 C C . SER A 1 98 ? -61.067 -16.772 49.581 1.00 55.41 98 SER A C 1
ATOM 744 O O . SER A 1 98 ? -62.209 -16.375 49.372 1.00 55.41 98 SER A O 1
ATOM 746 N N . GLU A 1 99 ? -60.772 -17.799 50.367 1.00 51.25 99 GLU A N 1
ATOM 747 C CA . GLU A 1 99 ? -61.611 -18.369 51.430 1.00 51.25 99 GLU A CA 1
ATOM 748 C C . GLU A 1 99 ? -60.613 -18.524 52.595 1.00 51.25 99 GLU A C 1
ATOM 750 O O . GLU A 1 99 ? -59.575 -19.153 52.418 1.00 51.25 99 GLU A O 1
ATOM 755 N N . GLY A 1 100 ? -60.646 -17.757 53.687 1.00 54.19 100 GLY A N 1
ATOM 756 C CA . GLY A 1 100 ? -61.707 -17.596 54.682 1.00 54.19 100 GLY A CA 1
ATOM 757 C C . GLY A 1 100 ? -61.203 -18.276 55.973 1.00 54.19 100 GLY A C 1
ATOM 758 O O . GLY A 1 100 ? -60.962 -19.480 55.926 1.00 54.19 100 GLY A O 1
ATOM 759 N N . PRO A 1 101 ? -60.933 -17.559 57.084 1.00 60.38 101 PRO A N 1
ATOM 760 C CA . PRO A 1 101 ? -60.378 -18.173 58.290 1.00 60.38 101 PRO A CA 1
ATOM 761 C C . PRO A 1 101 ? -61.469 -18.949 59.038 1.00 60.38 101 PRO A C 1
ATOM 763 O O . PRO A 1 101 ? -62.550 -18.422 59.276 1.00 60.38 101 PRO A O 1
ATOM 766 N N . GLY A 1 102 ? -61.186 -20.207 59.381 1.00 58.78 102 GLY A N 1
ATOM 767 C CA . GLY A 1 102 ? -62.017 -20.991 60.288 1.00 58.78 102 GLY A CA 1
ATOM 768 C C . GLY A 1 102 ? -61.741 -20.569 61.725 1.00 58.78 102 GLY A C 1
ATOM 769 O O . GLY A 1 102 ? -60.622 -20.745 62.210 1.00 58.78 102 GLY A O 1
ATOM 770 N N . ASP A 1 103 ? -62.756 -19.992 62.360 1.00 53.38 103 ASP A N 1
ATOM 771 C CA . ASP A 1 103 ? -62.802 -19.695 63.785 1.00 53.38 103 ASP A CA 1
ATOM 772 C C . ASP A 1 103 ? -62.618 -20.976 64.613 1.00 53.38 103 ASP A C 1
ATOM 774 O O . ASP A 1 103 ? -63.264 -22.001 64.381 1.00 53.38 103 ASP A O 1
ATOM 778 N N . ALA A 1 104 ? -61.704 -20.895 65.574 1.00 57.28 104 ALA A N 1
ATOM 779 C CA . ALA A 1 104 ? -61.549 -21.833 66.670 1.00 57.28 104 ALA A CA 1
ATOM 780 C C . ALA A 1 104 ? -62.270 -21.250 67.887 1.00 57.28 104 ALA A C 1
ATOM 782 O O . ALA A 1 104 ? -61.964 -20.117 68.235 1.00 57.28 104 ALA A O 1
ATOM 783 N N . ASP A 1 105 ? -63.185 -22.012 68.495 1.00 52.81 105 ASP A N 1
ATOM 784 C CA . ASP A 1 105 ? -63.560 -21.947 69.920 1.00 52.81 105 ASP A CA 1
ATOM 785 C C . ASP A 1 105 ? -64.591 -23.059 70.240 1.00 52.81 105 ASP A C 1
ATOM 787 O O . ASP A 1 105 ? -65.737 -22.985 69.791 1.00 52.81 105 ASP A O 1
ATOM 791 N N . ASP A 1 106 ? -64.137 -24.129 70.914 1.00 48.00 106 ASP A N 1
ATOM 792 C CA . ASP A 1 106 ? -64.650 -24.746 72.172 1.00 48.00 106 ASP A CA 1
ATOM 793 C C . ASP A 1 106 ? -63.927 -26.085 72.448 1.00 48.00 106 ASP A C 1
ATOM 795 O O . ASP A 1 106 ? -64.007 -27.012 71.604 1.00 48.00 106 ASP A O 1
#

Radius of gyration: 32.44 Å; chains: 1; bounding box: 82×36×88 Å

Secondary structure (DSSP, 8-state):
-HHHHHHHHHHHHHHHHPPTT--EEEEEETTS--HHHHHHHHHHEEEEEEE--TTS-TT--EEEEEEEEE-----PSP---------PPPPPP-------------

Foldseek 3Di:
DPQQVVLVVQVVVCLVPDDFFDKDKGKDFAPDPCPVVVVSLVVFAVDWDWDDDPPDDPPGRIIMIIGGGGHHDPDDPPPDPPPDDDDDDDDDDDDDDDDDDDDDDD